Protein AF-A0A2G2WE35-F1 (afdb_monomer_lite)

Structure (mmCIF, N/CA/C/O backbone):
data_AF-A0A2G2WE35-F1
#
_entry.id   AF-A0A2G2WE35-F1
#
loop_
_atom_site.group_PDB
_atom_site.id
_atom_site.type_symbol
_atom_site.label_atom_id
_atom_site.label_alt_id
_atom_site.label_comp_id
_atom_site.label_asym_id
_atom_site.label_entity_id
_atom_site.label_seq_id
_atom_site.pdbx_PDB_ins_code
_atom_site.Cartn_x
_atom_site.Cartn_y
_atom_site.Cartn_z
_atom_site.occupancy
_atom_site.B_iso_or_equiv
_atom_site.auth_seq_id
_atom_site.auth_comp_id
_atom_site.auth_asym_id
_atom_site.auth_atom_id
_atom_site.pdbx_PDB_model_num
ATOM 1 N N . MET A 1 1 ? 14.328 -20.007 22.819 1.00 46.66 1 MET A N 1
ATOM 2 C CA . MET A 1 1 ? 13.006 -19.556 23.304 1.00 46.66 1 MET A CA 1
ATOM 3 C C . MET A 1 1 ? 12.264 -18.980 22.121 1.00 46.66 1 MET A C 1
ATOM 5 O O . MET A 1 1 ? 12.832 -18.097 21.504 1.00 46.66 1 MET A O 1
ATOM 9 N N . LEU A 1 2 ? 11.100 -19.541 21.788 1.00 55.06 2 LEU A N 1
ATOM 10 C CA . LEU A 1 2 ? 9.939 -18.940 21.111 1.00 55.06 2 LEU A CA 1
ATOM 11 C C . LEU A 1 2 ? 9.012 -20.117 20.762 1.00 55.06 2 LEU A C 1
ATOM 13 O O . LEU A 1 2 ? 8.912 -20.541 19.617 1.00 55.06 2 LEU A O 1
ATOM 17 N N . ASP A 1 3 ? 8.424 -20.724 21.790 1.00 62.34 3 ASP A N 1
ATOM 18 C CA . ASP A 1 3 ? 7.404 -21.758 21.634 1.00 62.34 3 ASP A CA 1
ATOM 19 C C . ASP A 1 3 ? 6.353 -21.562 22.731 1.00 62.34 3 ASP A C 1
ATOM 21 O O . ASP A 1 3 ? 6.708 -21.304 23.883 1.00 62.34 3 ASP A O 1
ATOM 25 N N . LYS A 1 4 ? 5.084 -21.736 22.337 1.00 57.97 4 LYS A N 1
ATOM 26 C CA . LYS A 1 4 ? 3.836 -21.707 23.125 1.00 57.97 4 LYS A CA 1
ATOM 27 C C . LYS A 1 4 ? 3.199 -20.330 23.380 1.00 57.97 4 LYS A C 1
ATOM 29 O O . LYS A 1 4 ? 3.431 -19.693 24.400 1.00 57.97 4 LYS A O 1
ATOM 34 N N . GLY A 1 5 ? 2.249 -19.963 22.508 1.00 54.25 5 GLY A N 1
ATOM 35 C CA . GLY A 1 5 ? 1.015 -19.317 22.982 1.00 54.25 5 GLY A CA 1
ATOM 36 C C . GLY A 1 5 ? 0.687 -17.889 22.543 1.00 54.25 5 GLY A C 1
ATOM 37 O O . GLY A 1 5 ? -0.103 -17.250 23.230 1.00 54.25 5 GLY A O 1
ATOM 38 N N . HIS A 1 6 ? 1.184 -17.375 21.415 1.00 57.34 6 HIS A N 1
ATOM 39 C CA . HIS A 1 6 ? 0.605 -16.146 20.847 1.00 57.34 6 HIS A CA 1
ATOM 40 C C . HIS A 1 6 ? -0.729 -16.449 20.150 1.00 57.34 6 HIS A C 1
ATOM 42 O O . HIS A 1 6 ? -0.828 -16.506 18.927 1.00 57.34 6 HIS A O 1
ATOM 48 N N . VAL A 1 7 ? -1.773 -16.667 20.949 1.00 62.22 7 VAL A N 1
ATOM 49 C CA . VAL A 1 7 ? -3.150 -16.537 20.474 1.00 62.22 7 VAL A CA 1
ATOM 50 C C . VAL A 1 7 ? -3.412 -15.042 20.337 1.00 62.22 7 VAL A C 1
ATOM 52 O O . VAL A 1 7 ? -3.313 -14.300 21.312 1.00 62.22 7 VAL A O 1
ATOM 55 N N . VAL A 1 8 ? -3.707 -14.580 19.123 1.00 64.31 8 VAL A N 1
ATOM 56 C CA . VAL A 1 8 ? -4.176 -13.205 18.924 1.00 64.31 8 VAL A CA 1
ATOM 57 C C . VAL A 1 8 ? -5.511 -13.086 19.661 1.00 64.31 8 VAL A C 1
ATOM 59 O O . VAL A 1 8 ? -6.466 -13.775 19.306 1.00 64.31 8 VAL A O 1
ATOM 62 N N . LEU A 1 9 ? -5.557 -12.263 20.714 1.00 76.81 9 LEU A N 1
ATOM 63 C CA . LEU A 1 9 ? -6.730 -12.111 21.589 1.00 76.81 9 LEU A CA 1
ATOM 64 C C . LEU A 1 9 ? -7.974 -11.615 20.842 1.00 76.81 9 LEU A C 1
ATOM 66 O O . LEU A 1 9 ? -9.088 -11.865 21.286 1.00 76.81 9 LEU A O 1
ATOM 70 N N . LEU A 1 10 ? -7.771 -10.916 19.725 1.00 82.12 10 LEU A N 1
ATOM 71 C CA . LEU A 1 10 ? -8.813 -10.276 18.937 1.00 82.12 10 LEU A CA 1
ATOM 72 C C . LEU A 1 10 ? -8.719 -10.702 17.471 1.00 82.12 10 LEU A C 1
ATOM 74 O O . LEU A 1 10 ? -7.635 -10.798 16.890 1.00 82.12 10 LEU A O 1
ATOM 78 N N . ARG A 1 11 ? -9.869 -10.926 16.837 1.00 88.12 11 ARG A N 1
ATOM 79 C CA . ARG A 1 11 ? -9.959 -11.098 15.381 1.00 88.12 11 ARG A CA 1
ATOM 80 C C . ARG A 1 11 ? -9.760 -9.753 14.678 1.00 88.12 11 ARG A C 1
ATOM 82 O O . ARG A 1 11 ? -9.926 -8.693 15.267 1.00 88.12 11 ARG A O 1
ATOM 89 N N . ARG A 1 12 ? -9.464 -9.768 13.375 1.00 88.06 12 ARG A N 1
ATOM 90 C CA . ARG A 1 12 ? -9.220 -8.544 12.585 1.00 88.06 12 ARG A CA 1
ATOM 91 C C . ARG A 1 12 ? -10.345 -7.507 12.691 1.00 88.06 12 ARG A C 1
ATOM 93 O O . ARG A 1 12 ? -10.056 -6.325 12.836 1.00 88.06 12 ARG A O 1
ATOM 100 N N . ALA A 1 13 ? -11.605 -7.937 12.613 1.00 89.62 13 ALA A N 1
ATOM 101 C CA . ALA A 1 13 ? -12.751 -7.034 12.747 1.00 89.62 13 ALA A CA 1
ATOM 102 C C . ALA A 1 13 ? -12.784 -6.354 14.128 1.00 89.62 13 ALA A C 1
ATOM 104 O O . ALA A 1 13 ? -13.052 -5.160 14.227 1.00 89.62 13 ALA A O 1
ATOM 105 N N . GLU A 1 14 ? -12.437 -7.098 15.176 1.00 92.06 14 GLU A N 1
ATOM 106 C CA . GLU A 1 14 ? -12.370 -6.599 16.550 1.00 92.06 14 GLU A CA 1
ATOM 107 C C . GLU A 1 14 ? -11.168 -5.668 16.746 1.00 92.06 14 GLU A C 1
ATOM 109 O O . GLU A 1 14 ? -11.309 -4.626 17.371 1.00 92.06 14 GLU A O 1
ATOM 114 N N . LEU A 1 15 ? -10.014 -5.980 16.145 1.00 91.69 15 LEU A N 1
ATOM 115 C CA . LEU A 1 15 ? -8.839 -5.101 16.135 1.00 91.69 15 LEU A CA 1
ATOM 116 C C . LEU A 1 15 ? -9.117 -3.781 15.414 1.00 91.69 15 LEU A C 1
ATOM 118 O O . LEU A 1 15 ? -8.737 -2.730 15.915 1.00 91.69 15 LEU A O 1
ATOM 122 N N . LYS A 1 16 ? -9.813 -3.812 14.273 1.00 91.31 16 LYS A N 1
ATOM 123 C CA . LYS A 1 16 ? -10.215 -2.589 13.562 1.00 91.31 16 LYS A CA 1
ATOM 124 C C . LYS A 1 16 ? -11.138 -1.722 14.418 1.00 91.31 16 LYS A C 1
ATOM 126 O O . LYS A 1 16 ? -10.916 -0.522 14.516 1.00 91.31 16 LYS A O 1
ATOM 131 N N . MET A 1 17 ? -12.125 -2.330 15.076 1.00 90.81 17 MET A N 1
ATOM 132 C CA . MET A 1 17 ? -13.013 -1.610 15.993 1.00 90.81 17 MET A CA 1
ATOM 133 C C . MET A 1 17 ? -12.251 -1.069 17.215 1.00 90.81 17 MET A C 1
ATOM 135 O O . MET A 1 17 ? -12.503 0.043 17.664 1.00 90.81 17 MET A O 1
ATOM 139 N N . PHE A 1 18 ? -11.292 -1.833 17.741 1.00 90.81 18 PHE A N 1
ATOM 140 C CA . PHE A 1 18 ? -10.450 -1.409 18.856 1.00 90.81 18 PHE A CA 1
ATOM 141 C C . PHE A 1 18 ? -9.600 -0.188 18.494 1.00 90.81 18 PHE A C 1
ATOM 143 O O . PHE A 1 18 ? -9.525 0.754 19.279 1.00 90.81 18 PHE A O 1
ATOM 150 N N . VAL A 1 19 ? -9.008 -0.176 17.300 1.00 92.31 19 VAL A N 1
ATOM 151 C CA . VAL A 1 19 ? -8.259 0.973 16.777 1.00 92.31 19 VAL A CA 1
ATOM 152 C C . VAL A 1 19 ? -9.178 2.186 16.583 1.00 92.31 19 VAL A C 1
ATOM 154 O O . VAL A 1 19 ? -8.818 3.277 17.010 1.00 92.31 19 VAL A O 1
ATOM 157 N N . ASP A 1 20 ? -10.390 1.996 16.052 1.00 89.75 20 ASP A N 1
ATOM 158 C CA . ASP A 1 20 ? -11.394 3.065 15.889 1.00 89.75 20 ASP A CA 1
ATOM 159 C C . ASP A 1 20 ? -11.792 3.714 17.229 1.00 89.75 20 ASP A C 1
ATOM 161 O O . ASP A 1 20 ? -11.923 4.932 17.328 1.00 89.75 20 ASP A O 1
ATOM 165 N N . PHE A 1 21 ? -11.895 2.930 18.310 1.00 90.88 21 PHE A N 1
ATOM 166 C CA . PHE A 1 21 ? -12.148 3.481 19.646 1.00 90.88 21 PHE A CA 1
ATOM 167 C C . PHE A 1 21 ? -11.021 4.370 20.181 1.00 90.88 21 PHE A C 1
ATOM 169 O O . PHE A 1 21 ? -11.297 5.235 21.011 1.00 90.88 21 PHE A O 1
ATOM 176 N N . HIS A 1 22 ? -9.783 4.148 19.738 1.00 90.69 22 HIS A N 1
ATOM 177 C CA . HIS A 1 22 ? -8.614 4.915 20.169 1.00 90.69 22 HIS A CA 1
ATOM 178 C C . HIS A 1 22 ? -8.243 6.026 19.186 1.00 90.69 22 HIS A C 1
ATOM 180 O O . HIS A 1 22 ? -7.330 6.791 19.476 1.00 90.69 22 HIS A O 1
ATOM 186 N N . SER A 1 23 ? -8.942 6.142 18.056 1.00 90.50 23 SER A N 1
ATOM 187 C CA . SER A 1 23 ? -8.770 7.260 17.134 1.00 90.50 23 SER A CA 1
ATOM 188 C C . SER A 1 23 ? -9.279 8.555 17.766 1.00 90.50 23 SER A C 1
ATOM 190 O O . SER A 1 23 ? -10.368 8.590 18.348 1.00 90.50 23 SER A O 1
ATOM 192 N N . ASN A 1 24 ? -8.510 9.633 17.641 1.00 88.06 24 ASN A N 1
ATOM 193 C CA . ASN A 1 24 ? -8.891 10.966 18.103 1.00 88.06 24 ASN A CA 1
ATOM 194 C C . ASN A 1 24 ? -10.082 11.550 17.320 1.00 88.06 24 ASN A C 1
ATOM 196 O O . ASN A 1 24 ? -10.824 12.372 17.852 1.00 88.06 24 ASN A O 1
ATOM 200 N N . GLU A 1 25 ? -10.309 11.066 16.097 1.00 82.19 25 GLU A N 1
ATOM 201 C CA . GLU A 1 25 ? -11.482 11.352 15.262 1.00 82.19 25 GLU A CA 1
ATOM 202 C C . GLU A 1 25 ? -12.639 10.364 15.506 1.00 82.19 25 GLU A C 1
ATOM 204 O O . GLU A 1 25 ? -13.750 10.547 15.003 1.00 82.19 25 GLU A O 1
ATOM 209 N N . GLY A 1 26 ? -12.396 9.310 16.288 1.00 73.00 26 GLY A N 1
ATOM 210 C CA . GLY A 1 26 ? -13.374 8.279 16.605 1.00 73.00 26 GLY A CA 1
ATOM 211 C C . GLY A 1 26 ? -14.494 8.776 17.522 1.00 73.00 26 GLY A C 1
ATOM 212 O O . GLY A 1 26 ? -14.393 9.793 18.208 1.00 73.00 26 GLY A O 1
ATOM 213 N N . ARG A 1 27 ? -15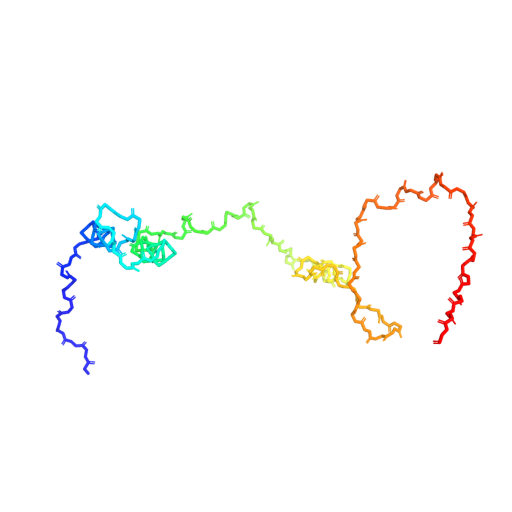.579 7.994 17.615 1.00 63.97 27 ARG A N 1
ATOM 214 C CA . ARG A 1 27 ? -16.807 8.353 18.369 1.00 63.97 27 ARG A CA 1
ATOM 215 C C . ARG A 1 27 ? -16.579 8.662 19.854 1.00 63.97 27 ARG A C 1
ATOM 217 O O . ARG A 1 27 ? -17.459 9.245 20.483 1.00 63.97 27 ARG A O 1
ATOM 224 N N . LYS A 1 28 ? -15.459 8.209 20.425 1.00 73.12 28 LYS A N 1
ATOM 225 C CA . LYS A 1 28 ? -15.089 8.425 21.830 1.00 73.12 28 LYS A CA 1
ATOM 226 C C . LYS A 1 28 ? -13.883 9.349 22.034 1.00 73.12 28 LYS A C 1
ATOM 228 O O . LYS A 1 28 ? -13.653 9.696 23.185 1.00 73.12 28 LYS A O 1
ATOM 233 N N . GLY A 1 29 ? -13.184 9.759 20.969 1.00 72.06 29 GLY A N 1
ATOM 234 C CA . GLY A 1 29 ? -11.979 10.592 21.033 1.00 72.06 29 GLY A CA 1
ATOM 235 C C . GLY A 1 29 ? -10.845 9.942 21.831 1.00 72.06 29 GLY A C 1
ATOM 236 O O . GLY A 1 29 ? -10.740 10.158 23.035 1.00 72.06 29 GLY A O 1
ATOM 237 N N . GLY A 1 30 ? -10.023 9.125 21.170 1.00 86.56 30 GLY A N 1
ATOM 238 C CA . GLY A 1 30 ? -8.805 8.552 21.753 1.00 86.56 30 GLY A CA 1
ATOM 239 C C . GLY A 1 30 ? -7.532 9.332 21.408 1.00 86.56 30 GLY A C 1
ATOM 240 O O . GLY A 1 30 ? -7.593 10.448 20.902 1.00 86.56 30 GLY A O 1
ATOM 241 N N . ASP A 1 31 ? -6.373 8.734 21.683 1.00 92.25 31 ASP A N 1
ATOM 242 C CA . ASP A 1 31 ? -5.069 9.402 21.551 1.00 92.25 31 ASP A CA 1
ATOM 243 C C . ASP A 1 31 ? -4.409 9.220 20.174 1.00 92.25 31 ASP A C 1
ATOM 245 O O . ASP A 1 31 ? -3.446 9.919 19.863 1.00 92.25 31 ASP A O 1
ATOM 249 N N . LEU A 1 32 ? -4.896 8.292 19.342 1.00 93.81 32 LEU A N 1
ATOM 250 C CA . LEU A 1 32 ? -4.296 8.019 18.036 1.00 93.81 32 LEU A CA 1
ATOM 251 C C . LEU A 1 32 ? -4.666 9.109 17.040 1.00 93.81 32 LEU A C 1
ATOM 253 O O . LEU A 1 32 ? -5.841 9.378 16.791 1.00 93.81 32 LEU A O 1
ATOM 257 N N . THR A 1 33 ? -3.653 9.672 16.402 1.00 94.12 33 THR A N 1
ATOM 258 C CA . THR A 1 33 ? -3.820 10.582 15.273 1.00 94.12 33 THR A CA 1
ATOM 259 C C . THR A 1 33 ? -4.391 9.859 14.040 1.00 94.12 33 THR A C 1
ATOM 261 O O . THR A 1 33 ? -4.365 8.620 13.958 1.00 94.12 33 THR A O 1
ATOM 264 N N . PRO A 1 34 ? -4.893 10.603 13.037 1.00 93.19 34 PRO A N 1
ATOM 265 C CA . PRO A 1 34 ? -5.418 10.011 11.805 1.00 93.19 34 PRO A CA 1
ATOM 266 C C . PRO A 1 34 ? -4.363 9.212 11.030 1.00 93.19 34 PRO A C 1
ATOM 268 O O . PRO A 1 34 ? -4.657 8.138 10.499 1.00 93.19 34 PRO A O 1
ATOM 271 N N . ASP A 1 35 ? -3.117 9.689 11.019 1.00 95.00 35 ASP A N 1
ATOM 272 C CA . ASP A 1 35 ? -2.000 9.013 10.359 1.00 95.00 35 ASP A CA 1
ATOM 273 C C . ASP A 1 35 ? -1.649 7.697 11.064 1.00 95.00 35 ASP A C 1
ATOM 275 O O . ASP A 1 35 ? -1.517 6.660 10.413 1.00 95.00 35 ASP A O 1
ATOM 279 N N . GLU A 1 36 ? -1.572 7.697 12.399 1.00 95.31 36 GLU A N 1
ATOM 280 C CA . GLU A 1 36 ? -1.327 6.483 13.188 1.00 95.31 36 GLU A CA 1
ATOM 281 C C . GLU A 1 36 ? -2.446 5.455 12.989 1.00 95.31 36 GLU A C 1
ATOM 283 O O . GLU A 1 36 ? -2.177 4.279 12.731 1.00 95.31 36 GLU A O 1
ATOM 288 N N . THR A 1 37 ? -3.702 5.908 13.028 1.00 94.44 37 THR A N 1
ATOM 289 C CA . THR A 1 37 ? -4.882 5.076 12.755 1.00 94.44 37 THR A CA 1
ATOM 290 C C . THR A 1 37 ? -4.788 4.457 11.355 1.00 94.44 37 THR A C 1
ATOM 292 O O . THR A 1 37 ? -4.954 3.246 11.195 1.00 94.44 37 THR A O 1
ATOM 295 N N . THR A 1 38 ? -4.443 5.256 10.342 1.00 94.25 38 THR A N 1
ATOM 296 C CA . THR A 1 38 ? -4.301 4.814 8.945 1.00 94.25 38 THR A CA 1
ATOM 297 C C . THR A 1 38 ? -3.176 3.797 8.772 1.00 94.25 38 THR A C 1
ATOM 299 O O . THR A 1 38 ? -3.356 2.795 8.078 1.00 94.25 38 THR A O 1
ATOM 302 N N . ILE A 1 39 ? -2.029 4.001 9.425 1.00 95.75 39 ILE A N 1
ATOM 303 C CA . ILE A 1 39 ? -0.898 3.066 9.380 1.00 95.75 39 ILE A CA 1
ATOM 304 C C . ILE A 1 39 ? -1.286 1.726 10.013 1.00 95.75 39 ILE A C 1
ATOM 306 O O . ILE A 1 39 ? -1.051 0.675 9.412 1.00 95.75 39 ILE A O 1
ATOM 310 N N . ILE A 1 40 ? -1.908 1.743 11.197 1.00 94.50 40 ILE A N 1
ATOM 311 C CA . ILE A 1 40 ? -2.299 0.522 11.914 1.00 94.50 40 ILE A CA 1
ATOM 312 C C . ILE A 1 40 ? -3.369 -0.245 11.130 1.00 94.50 40 ILE A C 1
ATOM 314 O O . ILE A 1 40 ? -3.230 -1.451 10.911 1.00 94.50 40 ILE A O 1
ATOM 318 N N . VAL A 1 41 ? -4.421 0.437 10.663 1.00 92.62 41 VAL A N 1
ATOM 319 C CA . VAL A 1 41 ? -5.472 -0.183 9.840 1.00 92.62 41 VAL A CA 1
ATOM 320 C C . VAL A 1 41 ? -4.883 -0.716 8.537 1.00 92.62 41 VAL A C 1
ATOM 322 O O . VAL A 1 41 ? -5.163 -1.857 8.169 1.00 92.62 41 VAL A O 1
ATOM 325 N N . GLY A 1 42 ? -4.004 0.049 7.889 1.00 93.44 42 GLY A N 1
ATOM 326 C CA . GLY A 1 42 ? -3.284 -0.379 6.696 1.00 93.44 42 GLY A CA 1
ATOM 327 C C . GLY A 1 42 ? -2.486 -1.662 6.931 1.00 93.44 42 GLY A C 1
ATOM 328 O O . GLY A 1 42 ? -2.570 -2.582 6.122 1.00 93.44 42 GLY A O 1
ATOM 329 N N . ALA A 1 43 ? -1.783 -1.776 8.063 1.00 94.06 43 ALA A N 1
ATOM 330 C CA . ALA A 1 43 ? -1.036 -2.977 8.440 1.00 94.06 43 ALA A CA 1
ATOM 331 C C . ALA A 1 43 ? -1.951 -4.188 8.687 1.00 94.06 43 ALA A C 1
ATOM 333 O O . ALA A 1 43 ? -1.665 -5.285 8.205 1.00 94.06 43 ALA A O 1
ATOM 334 N N . LEU A 1 44 ? -3.084 -3.993 9.373 1.00 93.00 44 LEU A N 1
ATOM 335 C CA . LEU A 1 44 ? -4.109 -5.033 9.537 1.00 93.00 44 LEU A CA 1
ATOM 336 C C . LEU A 1 44 ? -4.674 -5.492 8.182 1.00 93.00 44 LEU A C 1
ATOM 338 O O . LEU A 1 44 ? -5.059 -6.655 8.025 1.00 93.00 44 LEU A O 1
ATOM 342 N N . GLU A 1 45 ? -4.719 -4.585 7.205 1.00 90.88 45 GLU A N 1
ATOM 343 C CA . GLU A 1 45 ? -5.178 -4.833 5.841 1.00 90.88 45 GLU A CA 1
ATOM 344 C C . GLU A 1 45 ? -4.172 -5.570 4.958 1.00 90.88 45 GLU A C 1
ATOM 346 O O . GLU A 1 45 ? -4.597 -6.322 4.078 1.00 90.88 45 GLU A O 1
ATOM 351 N N . LEU A 1 46 ? -2.868 -5.450 5.238 1.00 90.88 46 LEU A N 1
ATOM 352 C CA . LEU A 1 46 ? -1.810 -6.111 4.465 1.00 90.88 46 LEU A CA 1
ATOM 353 C C . LEU A 1 46 ? -1.939 -7.637 4.437 1.00 90.88 46 LEU A C 1
ATOM 355 O O . LEU A 1 46 ? -1.532 -8.249 3.458 1.00 90.88 46 LEU A O 1
ATOM 359 N N . ILE A 1 47 ? -2.535 -8.248 5.465 1.00 86.56 47 ILE A N 1
ATOM 360 C CA . ILE A 1 47 ? -2.735 -9.706 5.534 1.00 86.56 47 ILE A CA 1
ATOM 361 C C . ILE A 1 47 ? -3.625 -10.218 4.388 1.00 86.56 47 ILE A C 1
ATOM 363 O O . ILE A 1 47 ? -3.454 -11.345 3.933 1.00 86.56 47 ILE A O 1
ATOM 367 N N . GLU A 1 48 ? -4.567 -9.401 3.914 1.00 88.25 48 GLU A N 1
ATOM 368 C CA . GLU A 1 48 ? -5.471 -9.760 2.811 1.00 88.25 48 GLU A CA 1
ATOM 369 C C . GLU A 1 48 ? -4.979 -9.243 1.453 1.00 88.25 48 GLU A C 1
ATOM 371 O O . GLU A 1 48 ? -5.475 -9.690 0.420 1.00 88.25 48 GLU A O 1
ATOM 376 N N . LYS A 1 49 ? -4.010 -8.316 1.429 1.00 93.12 49 LYS A N 1
ATOM 377 C CA . LYS A 1 49 ? -3.471 -7.782 0.176 1.00 93.12 49 LYS A CA 1
ATOM 378 C C . LYS A 1 49 ? -2.658 -8.846 -0.547 1.00 93.12 49 LYS A C 1
ATOM 380 O O . LYS A 1 49 ? -1.697 -9.398 -0.017 1.00 93.12 49 LYS A O 1
ATOM 385 N N . THR A 1 50 ? -2.998 -9.065 -1.809 1.00 94.50 50 THR A N 1
ATOM 386 C CA . THR A 1 50 ? -2.248 -9.938 -2.709 1.00 94.50 50 THR A CA 1
ATOM 387 C C . THR A 1 50 ? -1.317 -9.126 -3.607 1.00 94.50 50 THR A C 1
ATOM 389 O O . THR A 1 50 ? -1.474 -7.915 -3.775 1.00 94.50 50 THR A O 1
ATOM 392 N N . ALA A 1 51 ? -0.358 -9.797 -4.254 1.00 94.44 51 ALA A N 1
ATOM 393 C CA . ALA A 1 51 ? 0.499 -9.157 -5.254 1.00 94.44 51 ALA A CA 1
ATOM 394 C C . ALA A 1 51 ? -0.325 -8.475 -6.357 1.00 94.44 51 ALA A C 1
ATOM 396 O O . ALA A 1 51 ? 0.028 -7.386 -6.795 1.00 94.44 51 ALA A O 1
ATOM 397 N N . LYS A 1 52 ? -1.460 -9.068 -6.746 1.00 93.88 52 LYS A N 1
ATOM 398 C CA . LYS A 1 52 ? -2.371 -8.519 -7.755 1.00 93.88 52 LYS A CA 1
ATOM 399 C C . LYS A 1 52 ? -2.946 -7.155 -7.356 1.00 93.88 52 LYS A C 1
ATOM 401 O O . LYS A 1 52 ? -3.161 -6.326 -8.233 1.00 93.88 52 LYS A O 1
ATOM 406 N N . ASP A 1 53 ? -3.162 -6.920 -6.063 1.00 93.38 53 ASP A N 1
ATOM 407 C CA . ASP A 1 53 ? -3.749 -5.675 -5.548 1.00 93.38 53 ASP A CA 1
ATOM 408 C C . ASP A 1 53 ? -2.730 -4.528 -5.470 1.00 93.38 53 ASP A C 1
ATOM 410 O O . ASP A 1 53 ? -3.114 -3.360 -5.457 1.00 93.38 53 ASP A O 1
ATOM 414 N N . ALA A 1 54 ? -1.434 -4.851 -5.394 1.00 92.19 54 ALA A N 1
ATOM 415 C CA . ALA A 1 54 ? -0.361 -3.879 -5.168 1.00 92.19 54 ALA A CA 1
ATOM 416 C C . ALA A 1 54 ? 0.592 -3.700 -6.361 1.00 92.19 54 ALA A C 1
ATOM 418 O O . ALA A 1 54 ? 1.258 -2.669 -6.465 1.00 92.19 54 ALA A O 1
ATOM 419 N N . MET A 1 55 ? 0.701 -4.690 -7.250 1.00 96.31 55 MET A N 1
ATOM 420 C CA . MET A 1 55 ? 1.634 -4.634 -8.370 1.00 96.31 55 MET A CA 1
ATOM 421 C C . MET A 1 55 ? 1.195 -3.625 -9.431 1.00 96.31 55 MET A C 1
ATOM 423 O O . MET A 1 55 ? 0.010 -3.415 -9.690 1.00 96.31 55 MET A O 1
ATOM 427 N N . THR A 1 56 ? 2.174 -3.052 -10.127 1.00 95.06 56 THR A N 1
ATOM 428 C CA . THR A 1 56 ? 1.897 -2.286 -11.344 1.00 95.06 56 THR A CA 1
ATOM 429 C C . THR A 1 56 ? 1.613 -3.262 -12.492 1.00 95.06 56 THR A C 1
ATOM 431 O O . THR A 1 56 ? 2.420 -4.169 -12.713 1.00 95.06 56 THR A O 1
ATOM 434 N N . PRO A 1 57 ? 0.499 -3.115 -13.239 1.00 95.06 57 PRO A N 1
ATOM 435 C CA . PRO A 1 57 ? 0.249 -3.927 -14.426 1.00 95.06 57 PRO A CA 1
ATOM 436 C C . PRO A 1 57 ? 1.405 -3.809 -15.420 1.00 95.06 57 PRO A C 1
ATOM 438 O O . PRO A 1 57 ? 1.908 -2.709 -15.639 1.00 95.06 57 PRO A O 1
ATOM 441 N N . ILE A 1 58 ? 1.783 -4.913 -16.071 1.00 92.62 58 ILE A N 1
ATOM 442 C CA . ILE A 1 58 ? 2.926 -4.928 -16.999 1.00 92.62 58 ILE A CA 1
ATOM 443 C C . ILE A 1 58 ? 2.769 -3.916 -18.144 1.00 92.62 58 ILE A C 1
ATOM 445 O O . ILE A 1 58 ? 3.736 -3.291 -18.552 1.00 92.62 58 ILE A O 1
ATOM 449 N N . SER A 1 59 ? 1.535 -3.659 -18.589 1.00 93.88 59 SER A N 1
ATOM 450 C CA . SER A 1 59 ? 1.226 -2.658 -19.617 1.00 93.88 59 SER A CA 1
ATOM 451 C C . SER A 1 59 ? 1.497 -1.210 -19.188 1.00 93.88 59 SER A C 1
ATOM 453 O O . SER A 1 59 ? 1.504 -0.315 -20.026 1.00 93.88 59 SER A O 1
ATOM 455 N N . LYS A 1 60 ? 1.661 -0.966 -17.884 1.00 90.81 60 LYS A N 1
ATOM 456 C CA . LYS A 1 60 ? 2.031 0.327 -17.292 1.00 90.81 60 LYS A CA 1
ATOM 457 C C . LYS A 1 60 ? 3.459 0.322 -16.743 1.00 90.81 60 LYS A C 1
ATOM 459 O O . LYS A 1 60 ? 3.901 1.339 -16.212 1.00 90.81 60 LYS A O 1
ATOM 464 N N . ALA A 1 61 ? 4.162 -0.806 -16.827 1.00 89.94 61 ALA A N 1
ATOM 465 C CA . ALA A 1 61 ? 5.549 -0.900 -16.415 1.00 89.94 61 ALA A CA 1
ATOM 466 C C . ALA A 1 61 ? 6.449 -0.355 -17.529 1.00 89.94 61 ALA A C 1
ATOM 468 O O . ALA A 1 61 ? 6.247 -0.638 -18.707 1.00 89.94 61 ALA A O 1
ATOM 469 N N . PHE A 1 62 ? 7.457 0.423 -17.147 1.00 85.50 62 PHE A N 1
ATOM 470 C CA . PHE A 1 62 ? 8.529 0.795 -18.058 1.00 85.50 62 PHE A CA 1
ATOM 471 C C . PHE A 1 62 ? 9.512 -0.375 -18.164 1.00 85.50 62 PHE A C 1
ATOM 473 O O . PHE A 1 62 ? 10.073 -0.802 -17.153 1.00 85.50 62 PHE A O 1
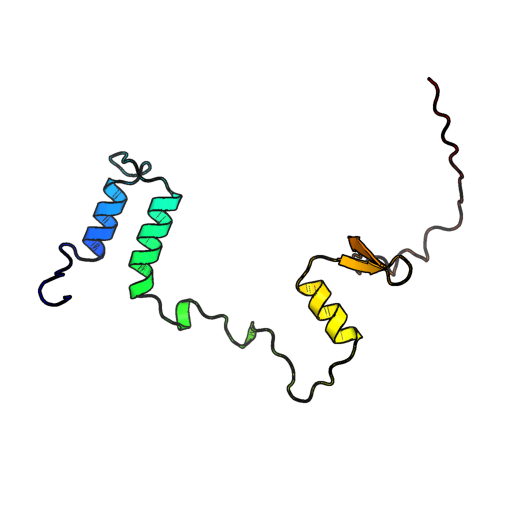ATOM 480 N N . SER A 1 63 ? 9.713 -0.888 -19.375 1.00 84.56 63 SER A N 1
ATOM 481 C CA . SER A 1 63 ? 10.660 -1.963 -19.680 1.00 84.56 63 SER A CA 1
ATOM 482 C C . SER A 1 63 ? 11.711 -1.482 -20.674 1.00 84.56 63 SER A C 1
ATOM 484 O O . SER A 1 63 ? 11.415 -0.677 -21.555 1.00 84.56 63 SER A O 1
ATOM 486 N N . LEU A 1 64 ? 12.929 -2.003 -20.545 1.00 82.94 64 LEU A N 1
ATOM 48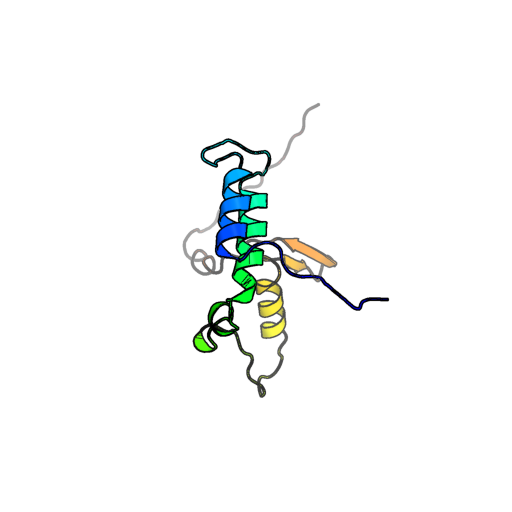7 C CA . LEU A 1 64 ? 13.995 -1.812 -21.524 1.00 82.94 64 LEU A CA 1
ATOM 488 C C . LEU A 1 64 ? 14.016 -2.995 -22.493 1.00 82.94 64 LEU A C 1
ATOM 490 O O . LEU A 1 64 ? 13.703 -4.119 -22.101 1.00 82.94 64 LEU A O 1
ATOM 494 N N . ASP A 1 65 ? 14.385 -2.724 -23.741 1.00 84.50 65 ASP A N 1
ATOM 495 C CA . ASP A 1 65 ? 14.647 -3.772 -24.722 1.00 84.50 65 ASP A CA 1
ATOM 496 C C . ASP A 1 65 ? 15.962 -4.487 -24.382 1.00 84.50 65 ASP A C 1
ATOM 498 O O . ASP A 1 65 ? 16.954 -3.829 -24.059 1.00 84.50 65 ASP A O 1
ATOM 502 N N . MET A 1 66 ? 15.970 -5.822 -24.441 1.00 86.12 66 MET A N 1
ATOM 503 C CA . MET A 1 66 ? 17.161 -6.617 -24.114 1.00 86.12 66 MET A CA 1
ATOM 504 C C . MET A 1 66 ? 18.273 -6.412 -25.144 1.00 86.12 66 MET A C 1
ATOM 506 O O . MET A 1 66 ? 19.441 -6.358 -24.771 1.00 86.12 66 MET A O 1
ATOM 510 N N . ASP A 1 67 ? 17.902 -6.250 -26.415 1.00 89.12 67 ASP A N 1
ATOM 511 C CA . ASP A 1 67 ? 18.840 -6.030 -27.520 1.00 89.12 67 ASP A CA 1
ATOM 512 C C . ASP A 1 67 ? 19.142 -4.531 -27.737 1.00 89.12 67 ASP A C 1
ATOM 514 O O . ASP A 1 67 ? 19.873 -4.140 -28.653 1.00 89.12 67 ASP A O 1
ATOM 518 N N . GLY A 1 68 ? 18.599 -3.666 -26.872 1.00 81.12 68 GLY A N 1
ATOM 519 C CA . GLY A 1 68 ? 18.768 -2.223 -26.938 1.00 81.12 68 GLY A CA 1
ATOM 520 C C . GLY A 1 68 ? 20.219 -1.804 -26.702 1.00 81.12 68 GLY A C 1
ATOM 521 O O . GLY A 1 68 ? 20.823 -2.103 -25.673 1.00 81.12 68 GLY A O 1
ATOM 522 N N . THR A 1 69 ? 20.791 -1.046 -27.638 1.00 80.69 69 THR A N 1
ATOM 523 C CA . THR A 1 69 ? 22.136 -0.485 -27.458 1.00 80.69 69 THR A CA 1
ATOM 524 C C . THR A 1 69 ? 22.094 0.673 -26.460 1.00 80.69 69 THR A C 1
ATOM 526 O O . THR A 1 69 ? 21.449 1.693 -26.712 1.00 80.69 69 THR A O 1
ATOM 529 N N . LEU A 1 70 ? 22.823 0.543 -25.349 1.00 78.56 70 LEU A N 1
ATOM 530 C CA . LEU A 1 70 ? 23.079 1.635 -24.406 1.00 78.56 70 LEU A CA 1
ATOM 531 C C . LEU A 1 70 ? 23.898 2.726 -25.105 1.00 78.56 70 LEU A C 1
ATOM 533 O O . LEU A 1 70 ? 25.103 2.583 -25.313 1.00 78.56 70 LEU A O 1
ATOM 537 N N . ASN A 1 71 ? 23.234 3.807 -25.510 1.00 73.12 71 ASN A N 1
ATOM 538 C CA . ASN A 1 71 ? 23.899 4.999 -26.016 1.00 73.12 71 ASN A CA 1
ATOM 539 C C . ASN A 1 71 ? 23.819 6.130 -24.981 1.00 73.12 71 ASN A C 1
ATOM 541 O O . ASN A 1 71 ? 22.889 6.205 -24.176 1.00 73.12 71 ASN A O 1
ATOM 545 N N . LEU A 1 72 ? 24.787 7.047 -25.039 1.00 66.69 72 LEU A N 1
ATOM 546 C CA . LEU A 1 72 ? 24.918 8.144 -24.078 1.00 66.69 72 LEU A CA 1
ATOM 547 C C . LEU A 1 72 ? 23.656 9.029 -23.996 1.00 66.69 72 LEU A C 1
ATOM 549 O O . LEU A 1 72 ? 23.364 9.599 -22.950 1.00 66.69 72 LEU A O 1
ATOM 553 N N . TRP A 1 73 ? 22.886 9.138 -25.082 1.00 65.19 73 TRP A N 1
ATOM 554 C CA . TRP A 1 73 ? 21.643 9.914 -25.116 1.00 65.19 73 TRP A CA 1
ATOM 555 C C . TRP A 1 73 ? 20.515 9.250 -24.312 1.00 65.19 73 TRP A C 1
ATOM 557 O O . TRP A 1 73 ? 19.805 9.93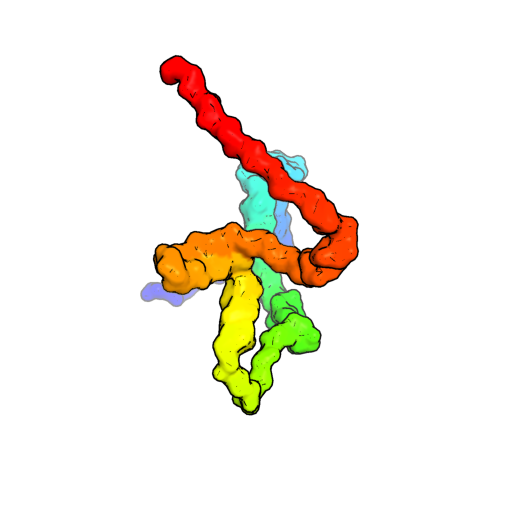1 -23.570 1.00 65.19 73 TRP A O 1
ATOM 567 N N . ILE A 1 74 ? 20.379 7.925 -24.421 1.00 64.25 74 ILE A N 1
ATOM 568 C CA . ILE A 1 74 ? 19.420 7.115 -23.660 1.00 64.25 74 ILE A CA 1
ATOM 569 C C . ILE A 1 74 ? 19.787 7.139 -22.170 1.00 64.25 74 ILE A C 1
ATOM 571 O O . ILE A 1 74 ? 18.910 7.376 -21.338 1.00 64.25 74 ILE A O 1
ATOM 575 N N . ASP A 1 75 ? 21.074 7.015 -21.834 1.00 60.59 75 ASP A N 1
ATOM 576 C CA . ASP A 1 75 ? 21.550 7.061 -20.445 1.00 60.59 75 ASP A CA 1
ATOM 577 C C . ASP A 1 75 ? 21.311 8.426 -19.787 1.00 60.59 75 ASP A C 1
ATOM 579 O O . ASP A 1 75 ? 20.758 8.509 -18.687 1.00 60.59 75 ASP A O 1
ATOM 583 N N . ILE A 1 76 ? 21.657 9.523 -20.471 1.00 62.03 76 ILE A N 1
ATOM 584 C CA . ILE A 1 76 ? 21.446 10.883 -19.950 1.00 62.03 76 ILE A CA 1
ATOM 585 C C . ILE A 1 76 ? 19.946 11.195 -19.820 1.00 62.03 76 ILE A C 1
ATOM 587 O O . ILE A 1 76 ? 19.526 11.796 -18.828 1.00 62.03 76 ILE A O 1
ATOM 591 N N . GLY A 1 77 ? 19.119 10.774 -20.784 1.00 59.97 77 GLY A N 1
ATOM 592 C CA . GLY A 1 77 ? 17.662 10.920 -20.714 1.00 59.97 77 GLY A CA 1
ATOM 593 C C . GLY A 1 77 ? 17.042 10.159 -19.536 1.00 59.97 77 GLY A C 1
ATOM 594 O O . GLY A 1 77 ? 16.179 10.699 -18.843 1.00 59.97 77 GLY A O 1
ATOM 595 N N . TYR A 1 78 ? 17.529 8.946 -19.260 1.00 58.56 78 TYR A N 1
ATOM 596 C CA . TYR A 1 78 ? 17.079 8.115 -18.143 1.00 58.56 78 TYR A CA 1
ATOM 597 C C . TYR A 1 78 ? 17.456 8.716 -16.779 1.00 58.56 78 TYR A C 1
ATOM 599 O O . TYR A 1 78 ? 16.616 8.800 -15.879 1.00 58.56 78 TYR A O 1
ATOM 607 N N . VAL A 1 79 ? 18.686 9.225 -16.639 1.00 55.75 79 VAL A N 1
ATOM 608 C CA . VAL A 1 79 ? 19.129 9.942 -15.430 1.00 55.75 79 VAL A CA 1
ATOM 609 C C . VAL A 1 79 ? 18.303 11.216 -15.220 1.00 55.75 79 VAL A C 1
ATOM 611 O O . VAL A 1 79 ? 17.842 11.469 -14.108 1.00 55.75 79 VAL A O 1
ATOM 614 N N . ARG A 1 80 ? 18.017 11.973 -16.287 1.00 53.62 80 ARG A N 1
ATOM 615 C CA . ARG A 1 80 ? 17.177 13.183 -16.235 1.00 53.62 80 ARG A CA 1
ATOM 616 C C . ARG A 1 80 ? 15.727 12.905 -15.812 1.00 53.62 80 ARG A C 1
ATOM 618 O O . ARG A 1 80 ? 15.077 13.784 -15.255 1.00 53.62 80 ARG A O 1
ATOM 625 N N . MET A 1 81 ? 15.197 11.715 -16.087 1.00 54.62 81 MET A N 1
ATOM 626 C CA . MET A 1 81 ? 13.851 11.322 -15.650 1.00 54.62 81 MET A CA 1
ATOM 627 C C . MET A 1 81 ? 13.808 10.930 -14.164 1.00 54.62 81 MET A C 1
ATOM 629 O O . MET A 1 81 ? 12.785 11.108 -13.508 1.00 54.62 81 MET A O 1
ATOM 633 N N . ARG A 1 82 ? 14.918 10.401 -13.631 1.00 54.28 82 ARG A N 1
ATOM 634 C CA . ARG A 1 82 ? 15.056 9.958 -12.232 1.00 54.28 82 ARG A CA 1
ATOM 635 C C . ARG A 1 82 ? 15.428 11.092 -11.273 1.00 54.28 82 ARG A C 1
ATOM 637 O O . ARG A 1 82 ? 14.998 11.072 -10.124 1.00 54.28 82 ARG A O 1
ATOM 644 N N . TYR A 1 83 ? 16.198 12.070 -11.739 1.00 46.03 83 TYR A N 1
ATOM 645 C CA . TYR A 1 83 ? 16.600 13.253 -10.983 1.00 46.03 83 TYR A CA 1
ATOM 646 C C . TYR A 1 83 ? 16.078 14.473 -11.738 1.00 46.03 83 TYR A C 1
ATOM 648 O O . TYR A 1 83 ? 16.450 14.669 -12.892 1.00 46.03 83 TYR A O 1
ATOM 656 N N . GLY A 1 84 ? 15.199 15.276 -11.125 1.00 55.31 84 GLY A N 1
ATOM 657 C CA . GLY A 1 84 ? 14.662 16.492 -11.753 1.00 55.31 84 GLY A CA 1
ATOM 658 C C . GLY A 1 84 ? 15.761 17.313 -12.440 1.00 55.31 84 GLY A C 1
ATOM 659 O O . GLY A 1 84 ? 16.874 17.355 -11.933 1.00 55.31 84 GLY A O 1
ATOM 660 N N . ALA A 1 85 ? 15.450 17.898 -13.605 1.00 57.25 85 ALA A N 1
ATOM 661 C CA . ALA A 1 85 ? 16.376 18.401 -14.632 1.00 57.25 85 ALA A CA 1
ATOM 662 C C . ALA A 1 85 ? 17.670 19.086 -14.124 1.00 57.25 85 ALA A C 1
ATOM 664 O O . ALA A 1 85 ? 17.817 20.309 -14.138 1.00 57.25 85 ALA A O 1
ATOM 665 N N . LEU A 1 86 ? 18.634 18.260 -13.733 1.00 60.25 86 LEU A N 1
ATOM 666 C CA . LEU A 1 86 ? 19.996 18.619 -13.379 1.00 60.25 86 LEU A CA 1
ATOM 667 C C . LEU A 1 86 ? 20.873 18.154 -14.532 1.00 60.25 86 LEU A C 1
ATOM 669 O O . LEU A 1 86 ? 20.932 16.961 -14.829 1.00 60.25 86 LEU A O 1
ATOM 673 N N . TRP A 1 87 ? 21.518 19.094 -15.215 1.00 59.78 87 TRP A N 1
ATOM 674 C CA . TRP A 1 87 ? 22.502 18.764 -16.240 1.00 59.78 87 TRP A CA 1
ATOM 675 C C . TRP A 1 87 ? 23.896 19.093 -15.700 1.00 59.78 87 TRP A C 1
ATOM 677 O O . TRP A 1 87 ? 24.102 20.094 -15.012 1.00 59.78 87 TRP A O 1
ATOM 687 N N . TRP A 1 88 ? 24.851 18.204 -15.972 1.00 64.06 88 TRP A N 1
ATOM 688 C CA . TRP A 1 88 ? 26.247 18.401 -15.604 1.00 64.06 88 TRP A CA 1
ATOM 689 C C . TRP A 1 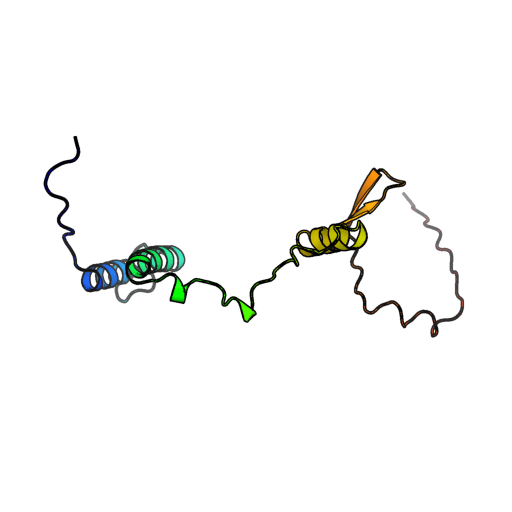88 ? 26.915 19.340 -16.612 1.00 64.06 88 TRP A C 1
ATOM 691 O O . TRP A 1 88 ? 27.067 19.001 -17.789 1.00 64.06 88 TRP A O 1
ATOM 701 N N . ASP A 1 89 ? 27.309 20.529 -16.164 1.00 69.81 89 ASP A N 1
ATOM 702 C CA . ASP A 1 89 ? 28.134 21.432 -16.957 1.00 69.81 89 ASP A CA 1
ATOM 703 C C . ASP A 1 89 ? 29.570 20.882 -16.973 1.00 69.81 89 ASP A C 1
ATOM 705 O O . ASP A 1 89 ? 30.309 20.986 -15.990 1.00 69.81 89 ASP A O 1
ATOM 709 N N . HIS A 1 90 ? 29.955 20.251 -18.088 1.00 61.97 90 HIS A N 1
ATOM 710 C CA . HIS A 1 90 ? 31.284 19.662 -18.265 1.00 61.97 90 HIS A CA 1
ATOM 711 C C . HIS A 1 90 ? 32.409 20.703 -18.316 1.00 61.97 90 HIS A C 1
ATOM 713 O O . HIS A 1 90 ? 33.535 20.381 -17.942 1.00 61.97 90 HIS A O 1
ATOM 719 N N . GLU A 1 91 ? 32.120 21.937 -18.731 1.00 66.69 91 GLU A N 1
ATOM 720 C CA . GLU A 1 91 ? 33.103 23.021 -18.805 1.00 66.69 91 GLU A CA 1
ATOM 721 C C . GLU A 1 91 ? 33.393 23.577 -17.406 1.00 66.69 91 GLU A C 1
ATOM 723 O O . GLU A 1 91 ? 34.544 23.784 -17.025 1.00 66.69 91 GLU A O 1
ATOM 728 N N . LYS A 1 92 ? 32.345 23.739 -16.593 1.00 70.12 92 LYS A N 1
ATOM 729 C CA . LYS A 1 92 ? 32.458 24.266 -15.225 1.00 70.12 92 LYS A CA 1
ATOM 730 C C . LYS A 1 92 ? 32.611 23.188 -14.147 1.00 70.12 92 LYS A C 1
ATOM 732 O O . LYS A 1 92 ? 32.780 23.531 -12.979 1.00 70.12 92 LYS A O 1
ATOM 737 N N . ARG A 1 93 ? 32.539 21.905 -14.521 1.00 70.75 93 ARG A N 1
ATOM 738 C CA . ARG A 1 93 ? 32.549 20.729 -13.628 1.00 70.75 93 ARG A CA 1
ATOM 739 C C . ARG A 1 93 ? 31.594 20.867 -12.435 1.00 70.75 93 ARG A C 1
ATOM 741 O O . ARG A 1 93 ? 31.981 20.610 -11.296 1.00 70.75 93 ARG A O 1
ATOM 748 N N . LYS A 1 94 ? 30.355 21.293 -12.686 1.00 60.84 94 LYS A N 1
ATOM 749 C CA . LYS A 1 94 ? 29.334 21.447 -11.638 1.00 60.84 94 LYS A CA 1
ATOM 750 C C . LYS A 1 94 ? 27.942 21.052 -12.123 1.00 60.84 94 LYS A C 1
ATOM 752 O O . LYS A 1 94 ? 27.643 21.126 -13.313 1.00 60.84 94 LYS A O 1
ATOM 757 N N . LEU A 1 95 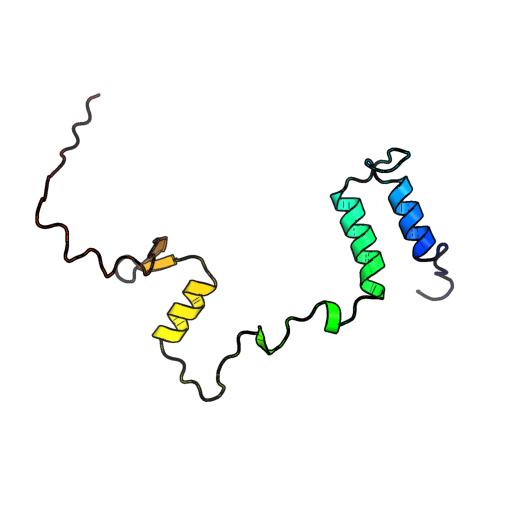? 27.092 20.656 -11.177 1.00 58.03 95 LEU A N 1
ATOM 758 C CA . LEU A 1 95 ? 25.670 20.410 -11.413 1.00 58.03 95 LEU A CA 1
ATOM 759 C C . LEU A 1 95 ? 24.924 21.740 -11.517 1.00 58.03 95 LEU A C 1
ATOM 761 O O . LEU A 1 95 ? 25.001 22.562 -10.604 1.00 58.03 95 LEU A O 1
ATOM 765 N N . GLU A 1 96 ? 24.177 21.936 -12.602 1.00 57.84 96 GLU A N 1
ATOM 766 C CA . GLU A 1 96 ? 23.270 23.073 -12.750 1.00 57.84 96 GLU A CA 1
ATOM 767 C C . GLU A 1 96 ? 21.821 22.572 -12.875 1.00 57.84 96 GLU A C 1
ATOM 769 O O . GLU A 1 96 ? 21.517 21.673 -13.665 1.00 57.84 96 GLU A O 1
ATOM 774 N N . ALA A 1 97 ? 20.915 23.141 -12.072 1.00 60.62 97 ALA A N 1
ATOM 775 C CA . ALA A 1 97 ? 19.480 22.905 -12.192 1.00 60.62 97 ALA A CA 1
ATOM 776 C C . ALA A 1 97 ? 18.924 23.812 -13.297 1.00 60.62 97 ALA A C 1
ATOM 778 O O . ALA A 1 97 ? 19.043 25.035 -13.220 1.00 60.62 97 ALA A O 1
ATOM 779 N N . GLY A 1 98 ? 18.331 23.219 -14.331 1.00 54.75 98 GLY A N 1
ATOM 780 C CA . GLY A 1 98 ? 17.806 23.957 -15.474 1.00 54.75 98 GLY A CA 1
ATOM 781 C C . GLY A 1 98 ? 16.432 23.449 -15.875 1.00 54.75 98 GLY A C 1
ATOM 782 O O . GLY A 1 98 ? 16.297 22.323 -16.350 1.00 54.75 98 GLY A O 1
ATOM 783 N N . ILE A 1 99 ? 15.415 24.304 -15.753 1.00 48.62 99 ILE A N 1
ATOM 784 C CA . ILE A 1 99 ? 14.109 24.087 -16.381 1.00 48.62 99 ILE A CA 1
ATOM 785 C C . ILE A 1 99 ? 14.323 24.166 -17.899 1.00 48.62 99 ILE A C 1
ATOM 787 O O . ILE A 1 99 ? 14.385 25.244 -18.484 1.00 48.62 99 ILE A O 1
ATOM 791 N N . LYS A 1 100 ? 14.514 23.012 -18.540 1.00 51.91 100 LYS A N 1
ATOM 792 C CA . LYS A 1 100 ? 14.420 22.874 -19.997 1.00 51.91 100 LYS A CA 1
ATOM 793 C C . LYS A 1 100 ? 13.074 22.249 -20.314 1.00 51.91 100 LYS A C 1
ATOM 795 O O . LYS A 1 100 ? 12.999 21.047 -20.582 1.00 51.91 100 LYS A O 1
ATOM 800 N N . ASP A 1 101 ? 12.032 23.069 -20.260 1.00 45.84 101 ASP A N 1
ATOM 801 C CA . ASP A 1 101 ? 10.743 22.726 -20.845 1.00 45.84 101 ASP A CA 1
ATOM 802 C C . ASP A 1 101 ? 10.987 22.535 -22.344 1.00 45.84 101 ASP A C 1
ATOM 804 O O . ASP A 1 101 ? 11.382 23.463 -23.055 1.00 45.84 101 ASP A O 1
ATOM 808 N N . ASN A 1 102 ? 10.791 21.310 -22.826 1.00 50.00 102 ASN A N 1
ATOM 809 C CA . ASN A 1 102 ? 10.933 20.896 -24.228 1.00 50.00 102 ASN A CA 1
ATOM 810 C C . ASN A 1 102 ? 9.970 21.627 -25.195 1.00 50.00 102 ASN A C 1
ATOM 812 O O . ASN A 1 102 ? 9.938 21.324 -26.383 1.00 50.00 102 ASN A O 1
ATOM 816 N N . THR A 1 103 ? 9.233 22.624 -24.705 1.00 41.00 103 THR A N 1
ATOM 817 C CA . THR A 1 103 ? 8.324 23.503 -25.447 1.00 41.00 103 THR A CA 1
ATOM 818 C C . THR A 1 103 ? 9.005 24.774 -25.992 1.00 41.00 103 THR A C 1
ATOM 820 O O . THR A 1 103 ? 8.364 25.554 -26.690 1.00 41.00 103 THR A O 1
ATOM 823 N N . THR A 1 104 ? 10.295 25.030 -25.727 1.00 42.28 104 THR A N 1
ATOM 824 C CA . THR A 1 104 ? 10.947 26.304 -26.129 1.00 42.28 104 THR A CA 1
ATOM 825 C C . THR A 1 104 ? 11.720 26.294 -27.451 1.00 42.28 104 THR A C 1
ATOM 827 O O . THR A 1 104 ? 12.226 27.342 -27.857 1.00 42.28 104 THR A O 1
ATOM 830 N N . GLU A 1 105 ? 11.745 25.191 -28.204 1.00 42.09 105 GLU A N 1
ATOM 831 C CA . GLU A 1 105 ? 12.426 25.173 -29.513 1.00 42.09 105 GLU A CA 1
ATOM 832 C C . GLU A 1 105 ? 11.657 25.937 -30.617 1.00 42.09 105 GLU A C 1
ATOM 834 O O . GLU A 1 105 ? 12.203 26.212 -31.682 1.00 42.09 105 GLU A O 1
ATOM 839 N N . ASN A 1 106 ? 10.423 26.391 -30.353 1.00 40.72 106 ASN A N 1
ATOM 840 C CA . ASN A 1 106 ? 9.569 27.044 -31.356 1.00 40.72 106 ASN A CA 1
ATOM 841 C C . ASN A 1 106 ? 9.268 28.537 -31.119 1.00 40.72 106 ASN A C 1
ATOM 843 O O . ASN A 1 106 ? 8.303 29.064 -31.665 1.00 40.72 106 ASN A O 1
ATOM 847 N N . ILE A 1 107 ? 10.088 29.254 -30.337 1.00 37.06 107 ILE A N 1
ATOM 848 C CA . ILE A 1 107 ? 9.926 30.717 -30.144 1.00 37.06 107 ILE A CA 1
ATOM 849 C C . ILE A 1 107 ? 11.095 31.529 -30.742 1.00 37.06 107 ILE A C 1
ATOM 851 O O . ILE A 1 107 ? 11.036 32.755 -30.843 1.00 37.06 107 ILE A O 1
ATOM 855 N N . GLY A 1 108 ? 12.130 30.856 -31.263 1.00 39.97 108 GLY A N 1
ATOM 856 C CA . GLY A 1 108 ? 13.285 31.493 -31.915 1.00 39.97 108 GLY A CA 1
ATOM 857 C C . GLY A 1 108 ? 12.984 32.213 -33.240 1.00 39.97 108 GLY A C 1
ATOM 858 O O . GLY A 1 108 ? 13.852 32.910 -33.760 1.00 39.97 108 GLY A O 1
ATOM 859 N N . ARG A 1 109 ? 11.765 32.088 -33.788 1.00 44.00 109 ARG A N 1
ATOM 860 C CA . ARG A 1 109 ? 11.347 32.741 -35.045 1.00 44.00 109 ARG A CA 1
ATOM 861 C C . ARG A 1 109 ? 10.553 34.042 -34.869 1.00 44.00 109 ARG A C 1
ATOM 863 O O . ARG A 1 109 ? 10.242 34.665 -35.879 1.00 44.00 109 ARG A O 1
ATOM 870 N N . LEU A 1 110 ? 10.231 34.463 -33.638 1.00 44.25 110 LEU A N 1
ATOM 871 C CA . LEU A 1 110 ? 9.211 35.504 -33.404 1.00 44.25 110 LEU A CA 1
ATOM 872 C C . LEU A 1 110 ? 9.668 36.784 -32.685 1.00 44.25 110 LEU A C 1
ATOM 874 O O . LEU A 1 110 ? 8.966 37.784 -32.786 1.00 44.25 110 LEU A O 1
ATOM 878 N N . PHE A 1 111 ? 10.837 36.838 -32.037 1.00 35.00 111 PHE A N 1
ATOM 879 C CA . PHE A 1 111 ? 11.328 38.092 -31.439 1.00 35.00 111 PHE A CA 1
ATOM 880 C C . PHE A 1 111 ? 12.724 38.471 -31.940 1.00 35.00 111 PHE A C 1
ATOM 882 O O . PHE A 1 111 ? 13.761 38.088 -31.400 1.00 35.00 111 PHE A O 1
ATOM 889 N N . GLY A 1 112 ? 12.727 39.269 -33.009 1.00 37.16 112 GLY A N 1
ATOM 890 C CA . GLY A 1 112 ? 13.903 39.957 -33.515 1.00 37.16 112 GLY A CA 1
ATOM 891 C C . GLY A 1 112 ? 14.475 40.961 -32.505 1.00 37.16 112 GLY A C 1
ATOM 892 O O . GLY A 1 112 ? 13.755 41.749 -31.903 1.00 37.16 112 GLY A O 1
ATOM 893 N N . LYS A 1 113 ? 15.805 40.923 -32.371 1.00 46.38 113 LYS A N 1
ATOM 894 C CA . LYS A 1 113 ? 16.725 41.986 -31.919 1.00 46.38 113 LYS A CA 1
ATOM 895 C C . LYS A 1 113 ? 16.216 42.955 -30.830 1.00 46.38 113 LYS A C 1
ATOM 897 O O . LYS A 1 113 ? 15.637 43.989 -31.152 1.00 46.38 113 LYS A O 1
ATOM 902 N N . LYS A 1 114 ? 16.701 42.795 -29.587 1.00 36.03 114 LYS A N 1
ATOM 903 C CA . LYS A 1 114 ? 17.145 43.950 -28.771 1.00 36.03 114 LYS A CA 1
ATOM 904 C C . LYS A 1 114 ? 18.090 43.549 -27.629 1.00 36.03 114 LYS A C 1
ATOM 906 O O . LYS A 1 114 ? 17.654 43.114 -26.571 1.00 36.03 114 LYS A O 1
ATOM 911 N N . LYS A 1 115 ? 19.402 43.748 -27.817 1.00 43.25 115 LYS A N 1
ATOM 912 C CA . LYS A 1 115 ? 20.368 43.790 -26.705 1.00 43.25 115 LYS A CA 1
ATOM 913 C C . LYS A 1 115 ? 20.189 45.118 -25.960 1.00 43.25 115 LYS A C 1
ATOM 915 O O . LYS A 1 115 ? 20.381 46.174 -26.558 1.00 43.25 115 LYS A O 1
ATOM 920 N N . ARG A 1 116 ? 19.872 45.083 -24.664 1.00 35.69 116 ARG A N 1
ATOM 921 C CA . ARG A 1 116 ? 20.040 46.226 -23.752 1.00 35.69 116 ARG A CA 1
ATOM 922 C C . ARG A 1 116 ? 20.925 45.803 -22.582 1.00 35.69 116 ARG A C 1
ATOM 924 O O . ARG A 1 116 ? 20.568 44.908 -21.826 1.00 35.69 116 ARG A O 1
ATOM 931 N N . LYS A 1 117 ? 22.093 46.448 -22.486 1.00 40.56 117 LYS A N 1
ATOM 932 C CA . LYS A 1 117 ? 22.985 46.430 -21.319 1.00 40.56 117 LYS A CA 1
ATOM 933 C C . LYS A 1 117 ? 22.237 47.024 -20.119 1.00 40.56 117 LYS A C 1
ATOM 935 O O . LYS A 1 117 ? 21.559 48.036 -20.289 1.00 40.56 117 LYS A O 1
ATOM 940 N N . ARG A 1 118 ? 22.402 46.450 -18.927 1.00 36.34 118 ARG A N 1
ATOM 941 C CA . ARG A 1 118 ? 22.141 47.148 -17.663 1.00 36.34 118 ARG A CA 1
ATOM 942 C C . ARG A 1 118 ? 23.404 47.108 -16.811 1.00 36.34 118 ARG A C 1
ATOM 944 O O . ARG A 1 118 ? 23.877 46.039 -16.447 1.00 36.34 118 ARG A O 1
ATOM 951 N N . THR A 1 119 ? 23.956 48.296 -16.609 1.00 40.09 119 THR A N 1
ATOM 952 C CA . THR A 1 119 ? 24.878 48.696 -15.547 1.00 40.09 119 THR A CA 1
ATOM 953 C C . THR A 1 119 ? 24.177 48.554 -14.198 1.00 40.09 119 THR A C 1
ATOM 955 O O . THR A 1 119 ? 23.011 48.929 -14.088 1.00 40.09 119 THR A O 1
ATOM 958 N N . TYR A 1 120 ? 24.889 48.057 -13.188 1.00 36.41 120 TYR A N 1
ATOM 959 C CA . TYR A 1 120 ? 24.513 48.233 -11.788 1.00 36.41 120 TYR A CA 1
ATOM 960 C C . TYR A 1 120 ? 25.471 49.249 -11.165 1.00 36.41 120 TYR A C 1
ATOM 962 O O . TYR A 1 120 ? 26.685 49.067 -11.190 1.00 36.41 120 TYR A O 1
ATOM 970 N N . GLN A 1 121 ? 24.885 50.358 -10.722 1.00 36.81 121 GLN A N 1
ATOM 971 C CA . GLN A 1 121 ? 25.412 51.239 -9.687 1.00 36.81 121 GLN A CA 1
ATOM 972 C C . GLN A 1 121 ? 25.038 50.586 -8.353 1.00 36.81 121 GLN A C 1
ATOM 974 O O . GLN A 1 121 ? 23.879 50.202 -8.196 1.00 36.81 121 GLN A O 1
ATOM 979 N N . GLU A 1 122 ? 25.977 50.479 -7.421 1.00 37.28 122 GLU A N 1
ATOM 980 C CA . GLU A 1 122 ? 25.650 50.364 -6.000 1.00 37.28 122 GLU A CA 1
ATOM 981 C C . GLU A 1 122 ? 26.286 51.558 -5.291 1.00 37.28 122 GLU A C 1
ATOM 983 O O . GLU A 1 122 ? 27.499 51.764 -5.335 1.00 37.28 122 GLU A O 1
ATOM 988 N N . GLU A 1 123 ? 25.402 52.391 -4.749 1.00 38.31 123 GLU A N 1
ATOM 989 C CA . GLU A 1 123 ? 25.679 53.412 -3.752 1.00 38.31 123 GLU A CA 1
ATOM 990 C C . GLU A 1 123 ? 25.741 52.761 -2.361 1.00 38.31 123 GLU A C 1
ATOM 992 O O . GLU A 1 123 ? 24.988 51.823 -2.090 1.00 38.31 123 GLU A O 1
ATOM 997 N N . GLN A 1 124 ? 26.535 53.408 -1.498 1.00 35.91 124 GLN A N 1
ATOM 998 C CA . GLN A 1 124 ? 26.758 53.236 -0.051 1.00 35.91 124 GLN A CA 1
ATOM 999 C C . GLN A 1 124 ? 27.898 52.293 0.346 1.00 35.91 124 GLN A C 1
ATOM 1001 O O . GLN A 1 124 ? 27.694 51.064 0.434 1.00 35.91 124 GLN A O 1
#

Foldseek 3Di:
DDDDDPDPPDDLVRVLVVLLCQECPHPNGHDDDPVNSCVSNVVSVVVVDDCVNVPDPPVPDDDDDPPDDDDPVVVVVVVCVVDPQWDQPPVVRDTDHDPPPVPPPPCVVPDDDDDDDDDDDDDD

Sequence (124 aa):
MLDKGHVVLLRRAELKMFVDFHSNEGRKGGDLTPDETTIIVGALELIEKTAKDAMTPISKAFSLDMDGTLNLWIDIGYVRMRYGALWWDHEKRKLEAGIKDNTTENIGRLFGKKKRKRTYQEEQ

Secondary structure (DSSP, 8-state):
---S----SS-HHHHHHHHHHHBTTSTT--SB-HHHHHHHHHHHHHTT--HHHHSPPGGGS----TT----HHHHHHHHHHHSTTEEEETTTTEEEE----TTGGGSTTT--------------

Organism: Capsicum baccatum (NCBI:txid33114)

pLDDT: mean 70.49, std 20.56, range [35.0, 96.31]

InterPro domains:
  IPR045095 Ancient conserved domain protein family [PTHR12064] (1-71)
  IPR046342 CBS domain superfamily [G3DSA:3.10.580.10] (34-81)

Radius of gyration: 28.84 Å; chains: 1; bounding box: 50×75×58 Å